Protein AF-A0A7S0Z577-F1 (afdb_monomer_lite)

Structure (mmCIF, N/CA/C/O backbone):
data_AF-A0A7S0Z577-F1
#
_entry.id   AF-A0A7S0Z577-F1
#
loop_
_atom_site.group_PDB
_atom_site.id
_atom_site.type_symbol
_atom_site.label_atom_id
_atom_site.label_alt_id
_atom_site.label_comp_id
_atom_site.label_asym_id
_atom_site.label_entity_id
_atom_site.label_seq_id
_atom_site.pdbx_PDB_ins_code
_atom_site.C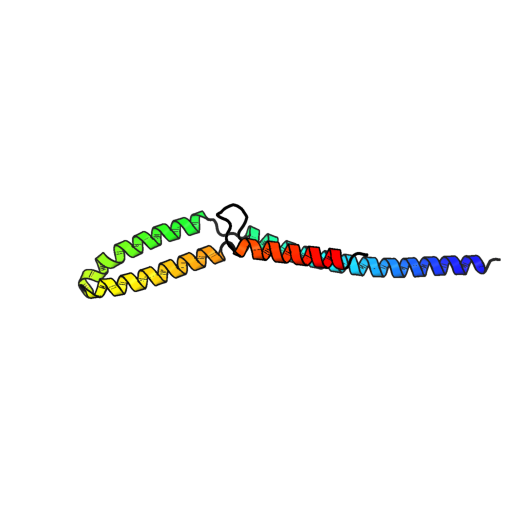artn_x
_atom_site.Cartn_y
_atom_site.Cartn_z
_atom_site.occupancy
_atom_site.B_iso_or_equiv
_atom_site.auth_seq_id
_atom_site.auth_comp_id
_atom_site.auth_asym_id
_atom_site.auth_atom_id
_atom_site.pdbx_PDB_model_num
ATOM 1 N N . ARG A 1 1 ? 35.568 6.066 -63.719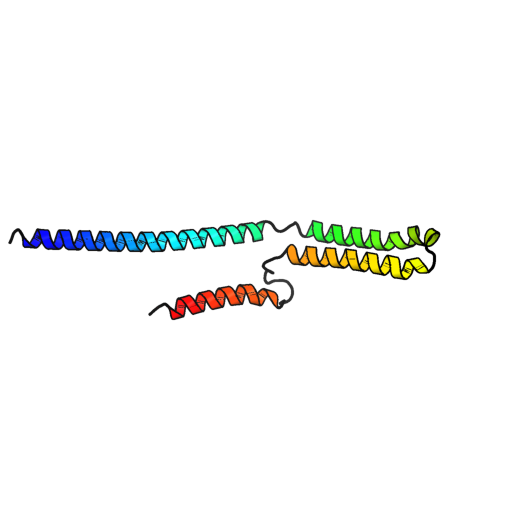 1.00 51.84 1 ARG A N 1
ATOM 2 C CA . ARG A 1 1 ? 36.266 5.292 -62.658 1.00 51.84 1 ARG A CA 1
ATOM 3 C C . ARG A 1 1 ? 36.446 6.067 -61.345 1.00 51.84 1 ARG A C 1
ATOM 5 O O . ARG A 1 1 ? 36.504 5.420 -60.316 1.00 51.84 1 ARG A O 1
ATOM 12 N N . ALA A 1 2 ? 36.509 7.409 -61.342 1.00 53.72 2 ALA A N 1
ATOM 13 C CA . ALA A 1 2 ? 36.483 8.206 -60.102 1.00 53.72 2 ALA A CA 1
ATOM 14 C C . ALA A 1 2 ? 35.057 8.499 -59.577 1.00 53.72 2 ALA A C 1
ATOM 16 O O . ALA A 1 2 ? 34.898 8.782 -58.398 1.00 53.72 2 ALA A O 1
ATOM 17 N N . GLU A 1 3 ? 34.022 8.385 -60.422 1.00 54.31 3 GLU A N 1
ATOM 18 C CA . GLU A 1 3 ? 32.621 8.610 -60.017 1.00 54.31 3 GLU A CA 1
ATOM 19 C C . GLU A 1 3 ? 31.970 7.410 -59.296 1.00 54.31 3 GLU A C 1
ATOM 21 O O . GLU A 1 3 ? 31.084 7.615 -58.476 1.00 54.31 3 GLU A O 1
ATOM 26 N N . GLU A 1 4 ? 32.443 6.171 -59.505 1.00 56.28 4 GLU A N 1
ATOM 27 C CA . GLU A 1 4 ? 31.908 4.977 -58.811 1.00 56.28 4 GLU A CA 1
ATOM 28 C C . GLU A 1 4 ? 32.257 4.953 -57.311 1.00 56.28 4 GLU A C 1
ATOM 30 O O . GLU A 1 4 ? 31.430 4.568 -56.493 1.00 56.28 4 GLU A O 1
ATOM 35 N N . GLY A 1 5 ? 33.443 5.439 -56.920 1.00 57.81 5 GLY A N 1
ATOM 36 C CA . GLY A 1 5 ? 33.863 5.464 -55.509 1.00 57.81 5 GLY A CA 1
ATOM 37 C C . GLY A 1 5 ? 33.126 6.497 -54.646 1.00 57.81 5 GLY A C 1
ATOM 38 O O . GLY A 1 5 ? 33.078 6.357 -53.426 1.00 57.81 5 GLY A O 1
ATOM 39 N N . GLY A 1 6 ? 32.532 7.524 -55.264 1.00 62.56 6 GLY A N 1
ATOM 40 C CA . GLY A 1 6 ? 31.691 8.502 -54.568 1.00 62.56 6 GLY A CA 1
ATOM 41 C C . GLY A 1 6 ? 30.305 7.950 -54.225 1.00 62.56 6 GLY A C 1
ATOM 42 O O . GLY A 1 6 ? 29.780 8.245 -53.155 1.00 62.56 6 GLY A O 1
ATOM 43 N N . GLY A 1 7 ? 29.740 7.109 -55.099 1.00 72.50 7 GLY A N 1
ATOM 44 C CA . GLY A 1 7 ? 28.432 6.477 -54.897 1.00 72.50 7 GLY A CA 1
ATOM 45 C C . GLY A 1 7 ? 28.414 5.507 -53.715 1.00 72.50 7 GLY A C 1
ATOM 46 O O . GLY A 1 7 ? 27.518 5.586 -52.876 1.00 72.50 7 GLY A O 1
ATOM 47 N N . ASP A 1 8 ? 29.445 4.668 -53.590 1.00 79.19 8 ASP A N 1
ATOM 48 C CA . ASP A 1 8 ? 29.570 3.720 -52.475 1.00 79.19 8 ASP A CA 1
ATOM 49 C C . ASP A 1 8 ? 29.773 4.429 -51.129 1.00 79.19 8 ASP A C 1
ATOM 51 O O . ASP A 1 8 ? 29.180 4.038 -50.124 1.00 79.19 8 ASP A O 1
ATOM 55 N N . ALA A 1 9 ? 30.549 5.518 -51.093 1.00 82.44 9 ALA A N 1
ATOM 56 C CA . ALA A 1 9 ? 30.742 6.304 -49.874 1.00 82.44 9 ALA A CA 1
ATOM 57 C C . ALA A 1 9 ? 29.440 6.982 -49.406 1.00 82.44 9 ALA A C 1
ATOM 59 O O . ALA A 1 9 ? 29.148 7.008 -48.209 1.00 82.44 9 ALA A O 1
ATOM 60 N N . VAL A 1 10 ? 28.632 7.486 -50.345 1.00 84.81 10 VAL A N 1
ATOM 61 C CA . VAL A 1 10 ? 27.309 8.057 -50.048 1.00 84.81 10 VAL A CA 1
ATOM 62 C C . VAL A 1 10 ? 26.338 6.968 -49.586 1.00 84.81 10 VAL A C 1
ATOM 64 O O . VAL A 1 10 ? 25.631 7.173 -48.602 1.00 84.81 10 VAL A O 1
ATOM 67 N N . ALA A 1 11 ? 26.338 5.792 -50.219 1.00 86.62 11 ALA A N 1
ATOM 68 C CA . ALA A 1 11 ? 25.505 4.665 -49.801 1.00 86.62 11 ALA A CA 1
ATOM 69 C C . ALA A 1 11 ? 25.848 4.193 -48.378 1.00 86.62 11 ALA A C 1
ATOM 71 O O . ALA A 1 11 ? 24.952 3.995 -47.558 1.00 86.62 11 ALA A O 1
ATOM 72 N N . VAL A 1 12 ? 27.138 4.089 -48.045 1.00 88.81 12 VAL A N 1
ATOM 73 C CA . VAL A 1 12 ? 27.592 3.742 -46.690 1.00 88.81 12 VAL A CA 1
ATOM 74 C C . VAL A 1 12 ? 27.172 4.806 -45.674 1.00 88.81 12 VAL A C 1
ATOM 76 O O . VAL A 1 12 ? 26.685 4.452 -44.602 1.00 88.81 12 VAL A O 1
ATOM 79 N N . ALA A 1 13 ? 27.298 6.094 -46.001 1.00 87.00 13 ALA A N 1
ATOM 80 C CA . ALA A 1 13 ? 26.876 7.178 -45.112 1.00 87.00 13 ALA A CA 1
ATOM 81 C C . ALA A 1 13 ? 25.357 7.173 -44.857 1.00 87.00 13 ALA A C 1
ATOM 83 O O . ALA A 1 13 ? 24.923 7.360 -43.721 1.00 87.00 13 ALA A O 1
ATOM 84 N N . VAL A 1 14 ? 24.545 6.901 -45.886 1.00 88.81 14 VAL A N 1
ATOM 85 C CA . VAL A 1 14 ? 23.082 6.775 -45.755 1.00 88.81 14 VAL A CA 1
ATOM 86 C C . VAL A 1 14 ? 22.711 5.568 -44.889 1.00 88.81 14 VAL A C 1
ATOM 88 O O . VAL A 1 14 ? 21.890 5.701 -43.984 1.00 88.81 14 VAL A O 1
ATOM 91 N N . LEU A 1 15 ? 23.361 4.416 -45.086 1.00 90.69 15 LEU A N 1
ATOM 92 C CA . LEU A 1 15 ? 23.144 3.230 -44.249 1.00 90.69 15 LEU A CA 1
ATOM 93 C C . LEU A 1 15 ? 23.568 3.458 -42.792 1.00 90.69 15 LEU A C 1
ATOM 95 O O . LEU A 1 15 ? 22.890 3.004 -41.872 1.00 90.69 15 LEU A O 1
ATOM 99 N N . GLN A 1 16 ? 24.665 4.184 -42.561 1.00 89.88 16 GLN A N 1
ATOM 100 C CA . GLN A 1 16 ? 25.091 4.566 -41.214 1.00 89.88 16 GLN A CA 1
ATOM 101 C C . GLN A 1 16 ? 24.110 5.534 -40.553 1.00 89.88 16 GLN A C 1
ATOM 103 O O . GLN A 1 16 ? 23.845 5.395 -39.358 1.00 89.88 16 GLN A O 1
ATOM 108 N N . SER A 1 17 ? 23.553 6.481 -41.311 1.00 86.69 17 SER A N 1
ATOM 109 C CA . SER A 1 17 ? 22.507 7.381 -40.823 1.00 86.69 17 SER A CA 1
ATOM 110 C C . SER A 1 17 ? 21.270 6.594 -40.393 1.00 86.69 17 SER A C 1
ATOM 112 O O . SER A 1 17 ? 20.825 6.747 -39.260 1.00 86.69 17 SER A O 1
ATOM 114 N N . GLU A 1 18 ? 20.771 5.696 -41.245 1.00 90.50 18 GLU A N 1
ATOM 115 C CA . GLU A 1 18 ? 19.591 4.874 -40.950 1.00 90.50 18 GLU A CA 1
ATOM 116 C C . GLU A 1 18 ? 19.816 3.974 -39.724 1.00 90.50 18 GLU A C 1
ATOM 118 O O . GLU A 1 18 ? 18.989 3.916 -38.814 1.00 90.50 18 GLU A O 1
ATOM 123 N N . LEU A 1 19 ? 20.989 3.335 -39.631 1.00 92.50 19 LEU A N 1
ATOM 124 C CA . LEU A 1 19 ? 21.361 2.534 -38.465 1.00 92.50 19 LEU A CA 1
ATOM 125 C C . LEU A 1 19 ? 21.434 3.382 -37.187 1.00 92.50 19 LEU A C 1
ATOM 127 O O . LEU A 1 19 ? 21.043 2.921 -36.115 1.00 92.50 19 LEU A O 1
ATOM 131 N N . THR A 1 20 ? 21.938 4.613 -37.283 1.00 90.56 20 THR A N 1
ATOM 132 C CA . THR A 1 20 ? 22.010 5.540 -36.146 1.00 90.56 20 THR A CA 1
ATOM 133 C C . THR A 1 20 ? 20.610 5.937 -35.686 1.00 90.56 20 THR A C 1
ATOM 135 O O . THR A 1 20 ? 20.344 5.920 -34.486 1.00 90.56 20 THR A O 1
ATOM 138 N N . SER A 1 21 ? 19.695 6.201 -36.622 1.00 89.94 21 SER A N 1
ATOM 139 C CA . SER A 1 21 ? 18.286 6.464 -36.326 1.00 89.94 21 SER A CA 1
ATOM 140 C C . SER A 1 21 ? 17.621 5.279 -35.622 1.00 89.94 21 SER A C 1
ATOM 142 O O . SER A 1 21 ? 16.983 5.471 -34.589 1.00 89.94 21 SER A O 1
ATOM 144 N N . GLN A 1 22 ? 17.830 4.045 -36.095 1.00 91.31 22 GLN A N 1
ATOM 145 C CA . GLN A 1 22 ? 17.289 2.856 -35.425 1.00 91.31 22 GLN A CA 1
ATOM 146 C C . GLN A 1 22 ? 17.878 2.642 -34.027 1.00 91.31 22 GLN A C 1
ATOM 148 O O . GLN A 1 22 ? 17.146 2.320 -33.092 1.00 91.31 22 GLN A O 1
ATOM 153 N N . ARG A 1 23 ? 19.186 2.870 -33.853 1.00 91.50 23 ARG A N 1
ATOM 154 C CA . ARG A 1 23 ? 19.832 2.798 -32.535 1.00 91.50 23 ARG A CA 1
ATOM 155 C C . ARG A 1 23 ? 19.248 3.813 -31.559 1.00 91.50 23 ARG A C 1
ATOM 157 O O . ARG A 1 23 ? 18.977 3.442 -30.426 1.00 91.50 23 ARG A O 1
ATOM 164 N N . MET A 1 24 ? 19.014 5.050 -31.997 1.00 92.81 24 MET A N 1
ATOM 165 C CA . MET A 1 24 ? 18.396 6.082 -31.156 1.00 92.81 24 MET A CA 1
ATOM 166 C C . MET A 1 24 ? 16.973 5.709 -30.727 1.00 92.81 24 MET A C 1
ATOM 168 O O . MET A 1 24 ? 16.600 5.963 -29.585 1.00 92.81 24 MET A O 1
ATOM 172 N N . LEU A 1 25 ? 16.188 5.080 -31.609 1.00 92.12 25 LEU A N 1
ATOM 173 C CA . LEU A 1 25 ? 14.840 4.614 -31.267 1.00 92.12 25 LEU A CA 1
ATOM 174 C C . LEU A 1 25 ? 14.867 3.524 -30.187 1.00 92.12 25 LEU A C 1
ATOM 176 O O . LEU A 1 25 ? 14.125 3.615 -29.211 1.00 92.12 25 LEU A O 1
ATOM 180 N N . VAL A 1 26 ? 15.744 2.527 -30.335 1.00 91.56 26 VAL A N 1
ATOM 181 C CA . VAL A 1 26 ? 15.896 1.449 -29.343 1.00 91.56 26 VAL A CA 1
ATOM 182 C C . VAL A 1 26 ? 16.406 1.999 -28.011 1.00 91.56 26 VAL A C 1
ATOM 184 O O . VAL A 1 26 ? 15.864 1.658 -26.964 1.00 91.56 26 VAL A O 1
ATOM 187 N N . ASP A 1 27 ? 17.407 2.880 -28.036 1.00 94.81 27 ASP A N 1
ATOM 188 C CA . ASP A 1 27 ? 17.976 3.487 -26.826 1.00 94.81 27 ASP A CA 1
ATOM 189 C C . ASP A 1 27 ? 16.931 4.317 -26.056 1.00 94.81 27 ASP A C 1
ATOM 191 O O . ASP A 1 27 ? 16.857 4.264 -24.825 1.00 94.81 27 ASP A O 1
ATOM 195 N N . GLY A 1 28 ? 16.038 5.003 -26.781 1.00 93.50 28 GLY A N 1
ATOM 196 C CA . GLY A 1 28 ? 14.883 5.690 -26.203 1.00 93.50 28 GLY A CA 1
ATOM 197 C C . GLY A 1 28 ? 13.924 4.740 -25.476 1.00 93.50 28 GLY A C 1
ATOM 198 O O . GLY A 1 28 ? 13.570 4.992 -24.324 1.00 93.50 28 GLY A O 1
ATOM 199 N N . GLN A 1 29 ? 13.556 3.619 -26.104 1.00 91.81 29 GLN A N 1
ATOM 200 C CA . GLN A 1 29 ? 12.675 2.608 -25.498 1.00 91.81 29 GLN A CA 1
ATOM 201 C C . GLN A 1 29 ? 13.315 1.927 -24.278 1.00 91.81 29 GLN A C 1
ATOM 203 O O . GLN A 1 29 ? 12.651 1.699 -23.267 1.00 91.81 29 GLN A O 1
ATOM 208 N N . VAL A 1 30 ? 14.618 1.633 -24.341 1.00 92.94 30 VAL A N 1
ATOM 209 C CA . VAL A 1 30 ? 15.366 1.066 -23.208 1.00 92.94 30 VAL A CA 1
ATOM 210 C C . VAL A 1 30 ? 15.409 2.056 -22.044 1.00 92.94 30 VAL A C 1
ATOM 212 O O . VAL A 1 30 ? 15.205 1.664 -20.896 1.00 92.94 30 VAL A O 1
ATOM 215 N N . THR A 1 31 ? 15.619 3.342 -22.322 1.00 95.31 31 THR A N 1
ATOM 216 C CA . THR A 1 31 ? 15.615 4.392 -21.293 1.00 95.31 31 THR A CA 1
ATOM 217 C C . THR A 1 31 ? 14.250 4.517 -20.612 1.00 95.31 31 THR A C 1
ATOM 219 O O . THR A 1 31 ? 14.176 4.665 -19.388 1.00 95.31 31 THR A O 1
ATOM 222 N N . GLU A 1 32 ? 13.159 4.414 -21.372 1.00 94.19 32 GLU A N 1
ATOM 223 C CA . GLU A 1 32 ? 11.800 4.408 -20.824 1.00 94.19 32 GLU A CA 1
ATOM 224 C C . GLU A 1 32 ? 11.568 3.199 -19.905 1.00 94.19 32 GLU A C 1
ATOM 226 O O . GLU A 1 32 ? 11.105 3.358 -18.771 1.00 94.19 32 GLU A O 1
ATOM 231 N N . LEU A 1 33 ? 11.991 2.005 -20.335 1.00 90.50 33 LEU A N 1
ATOM 232 C CA . LEU A 1 33 ? 11.918 0.791 -19.521 1.00 90.50 33 LEU A CA 1
ATOM 233 C C . LEU A 1 33 ? 12.718 0.929 -18.216 1.00 90.50 33 LEU A C 1
ATOM 235 O O . LEU A 1 33 ? 12.207 0.613 -17.141 1.00 90.50 33 LEU A O 1
ATOM 239 N N . LEU A 1 34 ? 13.950 1.439 -18.286 1.00 93.62 34 LEU A N 1
ATOM 240 C CA . LEU A 1 34 ? 14.788 1.684 -17.108 1.00 93.62 34 LEU A CA 1
ATOM 241 C C . LEU A 1 34 ? 14.143 2.684 -16.145 1.00 93.62 34 LEU A C 1
ATOM 243 O O . LEU A 1 34 ? 14.230 2.516 -14.929 1.00 93.62 34 LEU A O 1
ATOM 247 N N . THR A 1 35 ? 13.460 3.698 -16.674 1.00 95.19 35 THR A N 1
ATOM 248 C CA . THR A 1 35 ? 12.738 4.683 -15.862 1.00 95.19 35 THR A CA 1
ATOM 249 C C . THR A 1 35 ? 11.568 4.033 -15.118 1.00 95.19 35 THR A C 1
ATOM 251 O O . THR A 1 35 ? 11.398 4.269 -13.919 1.00 95.19 35 THR A O 1
ATOM 254 N N . ALA A 1 36 ? 10.796 3.172 -15.788 1.00 89.94 36 ALA A N 1
ATOM 255 C CA . ALA A 1 36 ? 9.699 2.429 -15.168 1.00 89.94 36 ALA A CA 1
ATOM 256 C C . ALA A 1 36 ? 10.194 1.440 -14.096 1.00 89.94 36 ALA A C 1
ATOM 258 O O . ALA A 1 36 ? 9.641 1.397 -12.995 1.00 89.94 36 ALA A O 1
ATOM 259 N N . ILE A 1 37 ? 11.275 0.700 -14.374 1.00 89.81 37 ILE A N 1
ATOM 260 C CA . ILE A 1 37 ? 11.900 -0.215 -13.404 1.00 89.81 37 ILE A CA 1
ATOM 261 C C . ILE A 1 37 ? 12.431 0.563 -12.195 1.00 89.81 37 ILE A C 1
ATOM 263 O O . ILE A 1 37 ? 12.168 0.182 -11.057 1.00 89.81 37 ILE A O 1
ATOM 267 N N . GLY A 1 38 ? 13.116 1.689 -12.413 1.00 91.12 38 GLY A N 1
ATOM 268 C CA . GLY A 1 38 ? 13.618 2.535 -11.328 1.00 91.12 38 GLY A CA 1
ATOM 269 C C . GLY A 1 38 ? 12.500 3.104 -10.447 1.00 91.12 38 GLY A C 1
ATOM 270 O O . GLY A 1 38 ? 12.654 3.199 -9.227 1.00 91.12 38 GLY A O 1
ATOM 271 N N . ALA A 1 39 ? 11.347 3.437 -11.037 1.00 89.69 39 ALA A N 1
ATOM 272 C CA . ALA A 1 39 ? 10.161 3.831 -10.281 1.00 89.69 39 ALA A CA 1
ATOM 273 C C . ALA A 1 39 ? 9.622 2.673 -9.421 1.00 89.69 39 ALA A C 1
ATOM 275 O O . ALA A 1 39 ? 9.339 2.878 -8.239 1.00 89.69 39 ALA A O 1
ATOM 276 N N . ALA A 1 40 ? 9.548 1.457 -9.973 1.00 85.62 40 ALA A N 1
ATOM 277 C CA . ALA A 1 40 ? 9.121 0.264 -9.241 1.00 85.62 40 ALA A CA 1
ATOM 278 C C . ALA A 1 40 ? 10.086 -0.101 -8.096 1.00 85.62 40 ALA A C 1
ATOM 280 O O . ALA A 1 40 ? 9.642 -0.330 -6.971 1.00 85.62 40 ALA A O 1
ATOM 281 N N . GLU A 1 41 ? 11.405 -0.062 -8.325 1.00 86.00 41 GLU A N 1
ATOM 282 C CA . GLU A 1 41 ? 12.412 -0.287 -7.277 1.00 86.00 41 GLU A CA 1
ATOM 283 C C . GLU A 1 41 ? 12.291 0.716 -6.127 1.00 86.00 41 GLU A C 1
ATOM 285 O O . GLU A 1 41 ? 12.496 0.360 -4.965 1.00 86.00 41 GLU A O 1
ATOM 290 N N . ARG A 1 42 ? 11.958 1.978 -6.425 1.00 87.56 42 ARG A N 1
ATOM 291 C CA . ARG A 1 42 ? 11.750 2.997 -5.392 1.00 87.56 42 ARG A CA 1
ATOM 292 C C . ARG A 1 42 ? 10.538 2.672 -4.525 1.00 87.56 42 ARG A C 1
ATOM 294 O O . ARG A 1 42 ? 10.655 2.792 -3.312 1.00 87.56 42 ARG A O 1
ATOM 301 N N . ILE A 1 43 ? 9.426 2.247 -5.129 1.00 84.69 43 ILE A N 1
ATOM 302 C CA . ILE A 1 43 ? 8.210 1.839 -4.404 1.00 84.69 43 ILE A CA 1
ATOM 303 C C . ILE A 1 43 ? 8.523 0.647 -3.491 1.00 84.69 43 ILE A C 1
ATOM 305 O O . ILE A 1 43 ? 8.200 0.679 -2.306 1.00 84.69 43 ILE A O 1
ATOM 309 N N . VAL A 1 44 ? 9.240 -0.349 -4.017 1.00 79.25 44 VAL A N 1
ATOM 310 C CA . VAL A 1 44 ? 9.692 -1.528 -3.262 1.00 79.25 44 VAL A CA 1
ATOM 311 C C . VAL A 1 44 ? 10.634 -1.158 -2.114 1.00 79.25 44 VAL A C 1
ATOM 313 O O . VAL A 1 44 ? 10.561 -1.733 -1.036 1.00 79.25 44 VAL A O 1
ATOM 316 N N . ARG A 1 45 ? 11.549 -0.204 -2.311 1.00 77.06 45 ARG A N 1
ATOM 317 C CA . ARG A 1 45 ? 12.500 0.201 -1.262 1.00 77.06 45 ARG A CA 1
ATOM 318 C C . ARG A 1 45 ? 11.873 1.068 -0.174 1.00 77.06 45 ARG A C 1
ATOM 320 O O . ARG A 1 45 ? 12.445 1.166 0.908 1.00 77.06 45 ARG A O 1
ATOM 327 N N . THR A 1 46 ? 10.728 1.695 -0.437 1.00 78.38 46 THR A N 1
ATOM 328 C CA . THR A 1 46 ? 9.980 2.494 0.546 1.00 78.38 46 THR A CA 1
ATOM 329 C C . THR A 1 46 ? 8.983 1.666 1.356 1.00 78.38 46 THR A C 1
ATOM 331 O O . THR A 1 46 ? 7.928 2.172 1.726 1.00 78.38 46 THR A O 1
ATOM 334 N N . THR A 1 47 ? 9.290 0.404 1.659 1.00 68.25 47 THR A N 1
ATOM 335 C CA . THR A 1 47 ? 8.492 -0.372 2.615 1.00 68.25 47 THR A CA 1
ATOM 336 C C . THR A 1 47 ? 8.555 0.288 3.987 1.00 68.25 47 THR A C 1
ATOM 338 O O . THR A 1 47 ? 9.645 0.588 4.493 1.00 68.25 47 THR A O 1
ATOM 341 N N . VAL A 1 48 ? 7.394 0.503 4.602 1.00 76.31 48 VAL A N 1
ATOM 342 C CA . VAL A 1 48 ? 7.320 0.937 5.997 1.00 76.31 48 VAL A CA 1
ATOM 343 C C . VAL A 1 48 ? 8.039 -0.114 6.860 1.00 76.31 48 VAL A C 1
ATOM 345 O O . VAL A 1 48 ? 8.039 -1.306 6.545 1.00 76.31 48 VAL A O 1
ATOM 348 N N . PRO A 1 49 ? 8.758 0.284 7.923 1.00 79.25 49 PRO A N 1
ATOM 349 C CA . PRO A 1 49 ? 9.400 -0.693 8.781 1.00 79.25 49 PRO A CA 1
ATOM 350 C C . PRO A 1 49 ? 8.345 -1.619 9.391 1.00 79.25 49 PRO A C 1
ATOM 352 O O . PRO A 1 49 ? 7.525 -1.177 10.189 1.00 79.25 49 PRO A O 1
ATOM 355 N N . SER A 1 50 ? 8.438 -2.918 9.115 1.00 70.81 50 SER A N 1
ATOM 356 C CA . SER A 1 50 ? 7.502 -3.941 9.614 1.00 70.81 50 SER A CA 1
ATOM 357 C C . SER A 1 50 ? 7.315 -3.930 11.148 1.00 70.81 50 SER A C 1
ATOM 359 O O . SER A 1 50 ? 6.299 -4.369 11.689 1.00 70.81 50 SER A O 1
ATOM 361 N N . SER A 1 51 ? 8.282 -3.390 11.897 1.00 82.38 51 SER A N 1
ATOM 362 C CA . SER A 1 51 ? 8.134 -3.165 13.339 1.00 82.38 51 SER A CA 1
ATOM 363 C C . SER A 1 51 ? 7.033 -2.154 13.671 1.00 82.38 51 SER A C 1
ATOM 365 O O . SER A 1 51 ? 6.310 -2.375 14.636 1.00 82.38 51 SER A O 1
ATOM 367 N N . TYR A 1 52 ? 6.863 -1.097 12.875 1.00 85.88 52 TYR A N 1
ATOM 368 C CA . TYR A 1 52 ? 5.808 -0.100 13.059 1.00 85.88 52 TYR A CA 1
ATOM 369 C C . TYR A 1 52 ? 4.419 -0.738 12.970 1.00 85.88 52 TYR A C 1
ATOM 371 O O . TYR A 1 52 ? 3.645 -0.635 13.919 1.00 85.88 52 TYR A O 1
ATOM 379 N N . SER A 1 53 ? 4.155 -1.489 11.899 1.00 83.81 53 SER A N 1
ATOM 380 C CA . SER A 1 53 ? 2.896 -2.218 11.688 1.00 83.81 53 SER A CA 1
ATOM 381 C C . SER A 1 53 ? 2.576 -3.161 12.864 1.00 83.81 53 SER A C 1
ATOM 383 O O . SER A 1 53 ? 1.514 -3.075 13.486 1.00 83.81 53 SER A O 1
ATOM 385 N N . ARG A 1 54 ? 3.564 -3.949 13.320 1.00 85.88 54 ARG A N 1
ATOM 386 C CA . ARG A 1 54 ? 3.416 -4.825 14.501 1.00 85.88 54 ARG A CA 1
ATOM 387 C C . ARG A 1 54 ? 3.145 -4.078 15.810 1.00 85.88 54 ARG A C 1
ATOM 389 O O . ARG A 1 54 ? 2.430 -4.595 16.670 1.00 85.88 54 ARG A O 1
ATOM 396 N N . HIS A 1 55 ? 3.759 -2.914 16.021 1.00 91.06 55 HIS A N 1
ATOM 397 C CA . HIS A 1 55 ? 3.531 -2.114 17.227 1.00 91.06 55 HIS A CA 1
ATOM 398 C C . HIS A 1 55 ? 2.127 -1.508 17.237 1.00 91.06 55 HIS A C 1
ATOM 400 O O . HIS A 1 55 ? 1.456 -1.576 18.268 1.00 91.06 55 HIS A O 1
ATOM 406 N N . THR A 1 56 ? 1.672 -0.993 16.095 1.00 90.31 56 THR A N 1
ATOM 407 C CA . THR A 1 56 ? 0.320 -0.453 15.920 1.00 90.31 56 THR A CA 1
ATOM 408 C C . THR A 1 56 ? -0.735 -1.515 16.218 1.00 90.31 56 THR A C 1
ATOM 410 O O . THR A 1 56 ? -1.605 -1.266 17.046 1.00 90.31 56 THR A O 1
ATOM 413 N N . SER A 1 57 ? -0.581 -2.729 15.682 1.00 90.75 57 SER A N 1
ATOM 414 C CA . SER A 1 57 ? -1.483 -3.863 15.938 1.00 90.75 57 SER A CA 1
ATOM 415 C C . SER A 1 57 ? -1.660 -4.193 17.423 1.00 90.75 57 SER A C 1
ATOM 417 O O . SER A 1 57 ? -2.769 -4.320 17.954 1.00 90.75 57 SER A O 1
ATOM 419 N N . ARG A 1 58 ? -0.537 -4.278 18.148 1.00 93.56 58 ARG A N 1
ATOM 420 C CA . ARG A 1 58 ? -0.532 -4.572 19.589 1.00 93.56 58 ARG A CA 1
ATOM 421 C C . ARG A 1 58 ? -1.180 -3.452 20.393 1.00 93.56 58 ARG A C 1
ATOM 423 O O . ARG A 1 58 ? -1.937 -3.728 21.321 1.00 93.56 58 ARG A O 1
ATOM 430 N N . PHE A 1 59 ? -0.885 -2.201 20.046 1.00 93.81 59 PHE A N 1
ATOM 431 C CA . PHE A 1 59 ? -1.481 -1.038 20.694 1.00 93.81 59 PHE A CA 1
ATOM 432 C C . PHE A 1 59 ? -2.997 -0.984 20.467 1.00 93.81 59 PHE A C 1
ATOM 434 O O . PHE A 1 59 ? -3.754 -0.804 21.419 1.00 93.81 59 PHE A O 1
ATOM 441 N N . LEU A 1 60 ? -3.438 -1.209 19.228 1.00 93.38 60 LEU A N 1
ATOM 442 C CA . LEU A 1 60 ? -4.842 -1.187 18.833 1.00 93.38 60 LEU A CA 1
ATOM 443 C C . LEU A 1 60 ? -5.627 -2.313 19.518 1.00 93.38 60 LEU A C 1
ATOM 445 O O . LEU A 1 60 ? -6.707 -2.077 20.052 1.00 93.38 60 LEU A O 1
ATOM 449 N N . SER A 1 61 ? -5.024 -3.498 19.637 1.00 92.88 61 SER A N 1
ATOM 450 C CA . SER A 1 61 ? -5.584 -4.611 20.410 1.00 92.88 61 SER A CA 1
ATOM 451 C C . SER A 1 61 ? -5.803 -4.240 21.880 1.00 92.88 61 SER A C 1
ATOM 453 O O . SER A 1 61 ? -6.896 -4.435 22.408 1.00 92.88 61 SER A O 1
ATOM 455 N N . ILE A 1 62 ? -4.795 -3.659 22.546 1.00 94.88 62 ILE A N 1
ATOM 456 C CA . ILE A 1 62 ? -4.912 -3.212 23.946 1.00 94.88 62 ILE A CA 1
ATOM 457 C C . ILE A 1 62 ? -6.010 -2.152 24.091 1.00 94.88 62 ILE A C 1
ATOM 459 O O . ILE A 1 62 ? -6.798 -2.211 25.034 1.00 94.88 62 ILE A O 1
ATOM 463 N N . TRP A 1 63 ? -6.088 -1.211 23.150 1.00 93.81 63 TRP A N 1
ATOM 464 C CA . TRP A 1 63 ? -7.109 -0.167 23.141 1.00 93.81 63 TRP A CA 1
ATOM 465 C C . TRP A 1 63 ? -8.526 -0.738 22.975 1.00 93.81 63 TRP A C 1
ATOM 467 O O . TRP A 1 63 ? -9.433 -0.372 23.719 1.00 93.81 63 TRP A O 1
ATOM 477 N N . CYS A 1 64 ? -8.714 -1.712 22.083 1.00 92.94 64 CYS A N 1
ATOM 478 C CA . CYS A 1 64 ? -9.983 -2.423 21.919 1.00 92.94 64 CYS A CA 1
ATOM 479 C C . CYS A 1 64 ? -10.390 -3.204 23.182 1.00 92.94 64 CYS A C 1
ATOM 481 O O . CYS A 1 64 ? -11.578 -3.284 23.489 1.00 92.94 64 CYS A O 1
ATOM 483 N N . PHE A 1 65 ? -9.431 -3.746 23.944 1.00 91.06 65 PHE A N 1
ATOM 484 C CA . PHE A 1 65 ? -9.706 -4.421 25.220 1.00 91.06 65 PHE A CA 1
ATOM 485 C C . PHE A 1 65 ? -10.039 -3.461 26.367 1.00 91.06 65 PHE A C 1
ATOM 487 O O . PHE A 1 65 ? -10.812 -3.823 27.254 1.00 91.06 65 PHE A O 1
ATOM 494 N N . THR A 1 66 ? -9.486 -2.246 26.378 1.00 93.31 66 THR A N 1
ATOM 495 C CA . THR A 1 66 ? -9.774 -1.254 27.429 1.00 93.31 66 THR A CA 1
ATOM 496 C C . THR A 1 66 ? -11.085 -0.507 27.182 1.00 93.31 66 THR A C 1
ATOM 498 O O . THR A 1 66 ? -11.757 -0.115 28.134 1.00 93.31 66 THR A O 1
ATOM 501 N N . LEU A 1 67 ? -11.505 -0.374 25.923 1.00 92.19 67 LEU A N 1
ATOM 502 C CA . LEU A 1 67 ? -12.751 0.277 25.517 1.00 92.19 67 LEU A CA 1
ATOM 503 C C . LEU A 1 67 ? -14.023 -0.245 26.220 1.00 92.19 67 LEU A C 1
ATOM 505 O O . LEU A 1 67 ? -14.787 0.581 26.726 1.00 92.19 67 LEU A O 1
ATOM 509 N N . PRO A 1 68 ? -14.282 -1.566 26.329 1.00 88.56 68 PRO A N 1
ATOM 510 C CA . PRO A 1 68 ? -15.458 -2.071 27.032 1.00 88.56 68 PRO A CA 1
ATOM 511 C C . PRO A 1 68 ? -15.480 -1.700 28.521 1.00 88.56 68 PRO A C 1
ATOM 513 O O . PRO A 1 68 ? -16.555 -1.442 29.055 1.00 88.56 68 PRO A O 1
ATOM 516 N N . LEU A 1 69 ? -14.321 -1.616 29.184 1.00 90.56 69 LEU A N 1
ATOM 517 C CA . LEU A 1 69 ? -14.242 -1.228 30.598 1.00 90.56 69 LEU A CA 1
ATOM 518 C C . LEU A 1 69 ? -14.684 0.221 30.822 1.00 90.56 69 LEU A C 1
ATOM 520 O O . LEU A 1 69 ? -15.274 0.527 31.850 1.00 90.56 69 LEU A O 1
ATOM 524 N N . VAL A 1 70 ? -14.432 1.100 29.851 1.00 90.56 70 VAL A N 1
ATOM 525 C CA . VAL A 1 70 ? -14.846 2.509 29.909 1.00 90.56 70 VAL A CA 1
ATOM 526 C C . VAL A 1 70 ? -16.322 2.670 29.535 1.00 90.56 70 VAL A C 1
ATOM 528 O O . VAL A 1 70 ? -17.031 3.500 30.098 1.00 90.56 70 VAL A O 1
ATOM 531 N N . LEU A 1 71 ? -16.807 1.878 28.576 1.00 89.69 71 LEU A N 1
ATOM 532 C CA . LEU A 1 71 ? -18.143 2.051 28.004 1.00 89.69 71 LEU A CA 1
ATOM 533 C C . LEU A 1 71 ? -19.257 1.325 28.778 1.00 89.69 71 LEU A C 1
ATOM 535 O O . LEU A 1 71 ? -20.436 1.623 28.574 1.00 89.69 71 LEU A O 1
ATOM 539 N N . VAL A 1 72 ? -18.907 0.396 29.673 1.00 90.31 72 VAL A N 1
ATOM 540 C CA . VAL A 1 72 ? -19.886 -0.377 30.456 1.00 90.31 72 VAL A CA 1
ATOM 541 C C . VAL A 1 72 ? -20.772 0.513 31.332 1.00 90.31 72 VAL A C 1
ATOM 543 O O . VAL A 1 72 ? -21.973 0.264 31.423 1.00 90.31 72 VAL A O 1
ATOM 546 N N . GLU A 1 73 ? -20.218 1.586 31.905 1.00 87.69 73 GLU A N 1
ATOM 547 C CA . GLU A 1 73 ? -20.957 2.501 32.787 1.00 87.69 73 GLU A CA 1
ATOM 548 C C . GLU A 1 73 ? -21.987 3.355 32.033 1.00 87.69 73 GLU A C 1
ATOM 550 O O . GLU A 1 73 ? -22.992 3.767 32.607 1.00 87.69 73 GLU A O 1
ATOM 555 N N . THR A 1 74 ? -21.770 3.603 30.737 1.00 87.56 74 THR A N 1
ATOM 556 C CA . THR A 1 74 ? -22.625 4.490 29.931 1.00 87.56 74 THR A CA 1
ATOM 557 C C . THR A 1 74 ? -23.680 3.733 29.128 1.00 87.56 74 THR A C 1
ATOM 559 O O . THR A 1 74 ? -24.823 4.183 29.039 1.00 87.56 74 THR A O 1
ATOM 562 N N . LEU A 1 75 ? -23.323 2.590 28.531 1.00 83.56 75 LEU A N 1
ATOM 563 C CA . LEU A 1 75 ? -24.187 1.858 27.595 1.00 83.56 75 LEU A CA 1
ATOM 564 C C . LEU A 1 75 ? -24.757 0.542 28.152 1.00 83.56 75 LEU A C 1
ATOM 566 O O . LEU A 1 75 ? -25.677 -0.021 27.543 1.00 83.56 75 LEU A O 1
ATOM 570 N N . GLY A 1 76 ? -24.241 0.029 29.275 1.00 87.06 76 GLY A N 1
ATOM 571 C CA . GLY A 1 76 ? -24.636 -1.275 29.820 1.00 87.06 76 GLY A CA 1
ATOM 572 C C . GLY A 1 76 ? -24.576 -2.381 28.756 1.00 87.06 76 GLY A C 1
ATOM 573 O O . GLY A 1 76 ? -23.640 -2.445 27.966 1.00 87.06 76 GLY A O 1
ATOM 574 N N . TYR A 1 77 ? -25.613 -3.221 28.650 1.00 88.06 77 TYR A N 1
ATOM 575 C CA . TYR A 1 77 ? -25.662 -4.328 27.676 1.00 88.06 77 TYR A CA 1
ATOM 576 C C . TYR A 1 77 ? -25.571 -3.906 26.197 1.00 88.06 77 TYR A C 1
ATOM 578 O O . TYR A 1 77 ? -25.153 -4.706 25.360 1.00 88.06 77 TYR A O 1
ATOM 586 N N . ARG A 1 78 ? -25.913 -2.654 25.851 1.00 89.06 78 ARG A N 1
ATOM 587 C CA . ARG A 1 78 ? -25.789 -2.149 24.469 1.00 89.06 78 ARG A CA 1
ATOM 588 C C . ARG A 1 78 ? -24.334 -1.922 24.053 1.00 89.06 78 ARG A C 1
ATOM 590 O O . ARG A 1 78 ? -24.078 -1.736 22.866 1.00 89.06 78 ARG A O 1
ATOM 597 N N . MET A 1 79 ? -23.385 -1.976 24.992 1.00 92.25 79 MET A N 1
ATOM 598 C CA . MET A 1 79 ? -21.958 -1.876 24.687 1.00 92.25 79 MET A CA 1
ATOM 599 C C . MET A 1 79 ? -21.491 -3.015 23.774 1.00 92.25 79 MET A C 1
ATOM 601 O O . MET A 1 79 ? -20.640 -2.789 22.929 1.00 92.25 79 MET A O 1
ATOM 605 N N . ILE A 1 80 ? -22.051 -4.223 23.909 1.00 89.81 80 ILE A N 1
ATOM 606 C CA . ILE A 1 80 ? -21.561 -5.423 23.215 1.00 89.81 80 ILE A CA 1
ATOM 607 C C . ILE A 1 80 ? -21.582 -5.234 21.686 1.00 89.81 80 ILE A C 1
ATOM 609 O O . ILE A 1 80 ? -20.519 -5.339 21.074 1.00 89.81 80 ILE A O 1
ATOM 613 N N . PRO A 1 81 ? -22.723 -4.894 21.047 1.00 92.56 81 PRO A N 1
ATOM 614 C CA . PRO A 1 81 ? -22.743 -4.648 19.605 1.00 92.56 81 PRO A CA 1
ATOM 615 C C . PRO A 1 81 ? -21.973 -3.383 19.199 1.00 92.56 81 PRO A C 1
ATOM 617 O O . PRO A 1 81 ? -21.386 -3.357 18.122 1.00 92.56 81 PRO A O 1
ATOM 620 N N . ALA A 1 82 ? -21.940 -2.350 20.049 1.00 91.69 82 ALA A N 1
ATOM 621 C CA . ALA A 1 82 ? -21.230 -1.106 19.749 1.00 91.69 82 ALA A CA 1
ATOM 622 C C . ALA A 1 82 ? -19.706 -1.310 19.691 1.00 91.69 82 ALA A C 1
ATOM 624 O O . ALA A 1 82 ? -19.065 -0.919 18.719 1.00 91.69 82 ALA A O 1
ATOM 625 N N . VAL A 1 83 ? -19.136 -1.974 20.702 1.00 94.00 83 VAL A N 1
ATOM 626 C CA . VAL A 1 83 ? -17.709 -2.320 20.771 1.00 94.00 83 VAL A CA 1
ATOM 627 C C . VAL A 1 83 ? -17.351 -3.292 19.650 1.00 94.00 83 VAL A C 1
ATOM 629 O O . VAL A 1 83 ? -16.341 -3.094 18.986 1.00 94.00 83 VAL A O 1
ATOM 632 N N . ALA A 1 84 ? -18.194 -4.295 19.378 1.00 93.62 84 ALA A N 1
ATOM 633 C CA . ALA A 1 84 ? -17.964 -5.239 18.285 1.00 93.62 84 ALA A CA 1
ATOM 634 C C . ALA A 1 84 ? -17.880 -4.541 16.916 1.00 93.62 84 ALA A C 1
ATOM 636 O O . ALA A 1 84 ? -16.948 -4.806 16.159 1.00 93.62 84 ALA A O 1
ATOM 637 N N . ALA A 1 85 ? -18.801 -3.619 16.618 1.00 94.81 85 ALA A N 1
ATOM 638 C CA . ALA A 1 85 ? -18.778 -2.850 15.373 1.00 94.81 85 ALA A CA 1
ATOM 639 C C . ALA A 1 85 ? -17.524 -1.966 15.258 1.00 94.81 85 ALA A C 1
ATOM 641 O O . ALA A 1 85 ? -16.931 -1.866 14.184 1.00 94.81 85 ALA A O 1
ATOM 642 N N . LEU A 1 86 ? -17.097 -1.354 16.366 1.00 94.44 86 LEU A N 1
ATOM 643 C CA . LEU A 1 86 ? -15.929 -0.478 16.396 1.00 94.44 86 LEU A CA 1
ATOM 644 C C . LEU A 1 86 ? -14.616 -1.255 16.216 1.00 94.44 86 LEU A C 1
ATOM 646 O O . LEU A 1 86 ? -13.779 -0.867 15.403 1.00 94.44 86 LEU A O 1
ATOM 650 N N . CYS A 1 87 ? -14.463 -2.374 16.930 1.00 94.81 87 CYS A N 1
ATOM 651 C CA . CYS A 1 87 ? -13.332 -3.284 16.763 1.00 94.81 87 CYS A CA 1
ATOM 652 C C . CYS A 1 87 ? -13.267 -3.797 15.326 1.00 94.81 87 CYS A C 1
ATOM 654 O O . CYS A 1 87 ? -12.209 -3.741 14.711 1.00 94.81 87 CYS A O 1
ATOM 656 N N . TRP A 1 88 ? -14.399 -4.246 14.773 1.00 94.38 88 TRP A N 1
ATOM 657 C CA . TRP A 1 88 ? -14.462 -4.714 13.392 1.00 94.38 88 TRP A CA 1
ATOM 658 C C . TRP A 1 88 ? -13.988 -3.641 12.407 1.00 94.38 88 TRP A C 1
ATOM 660 O O . TRP A 1 88 ? -13.135 -3.923 11.570 1.00 94.38 88 TRP A O 1
ATOM 670 N N . ALA A 1 89 ? -14.459 -2.399 12.546 1.00 95.50 89 ALA A N 1
ATOM 671 C CA . ALA A 1 89 ? -14.036 -1.302 11.679 1.00 95.50 89 ALA A CA 1
ATOM 672 C C . ALA A 1 89 ? -12.527 -1.016 11.784 1.00 95.50 89 ALA A C 1
ATOM 674 O O . ALA A 1 89 ? -11.859 -0.868 10.763 1.00 95.50 89 ALA A O 1
ATOM 675 N N . LEU A 1 90 ? -11.974 -0.964 13.000 1.00 93.62 90 LEU A N 1
ATOM 676 C CA . LEU A 1 90 ? -10.559 -0.645 13.203 1.00 93.62 90 LEU A CA 1
ATOM 677 C C . LEU A 1 90 ? -9.625 -1.759 12.726 1.00 93.62 90 LEU A C 1
ATOM 679 O O . LEU A 1 90 ? -8.646 -1.464 12.046 1.00 93.62 90 LEU A O 1
ATOM 683 N N . PHE A 1 91 ? -9.947 -3.020 13.024 1.00 92.94 91 PHE A N 1
ATOM 684 C CA . PHE A 1 91 ? -9.164 -4.155 12.535 1.00 92.94 91 PHE A CA 1
ATOM 685 C C . PHE A 1 91 ? -9.246 -4.289 11.012 1.00 92.94 91 PHE A C 1
ATOM 687 O O . PHE A 1 91 ? -8.237 -4.582 10.381 1.00 92.94 91 PHE A O 1
ATOM 694 N N . THR A 1 92 ? -10.400 -3.988 10.405 1.00 93.69 92 THR A N 1
ATOM 695 C CA . THR A 1 92 ? -10.524 -3.955 8.936 1.00 93.69 92 THR A CA 1
ATOM 696 C C . THR A 1 92 ? -9.596 -2.899 8.328 1.00 93.69 92 THR A C 1
ATOM 698 O O . THR A 1 92 ? -8.933 -3.154 7.329 1.00 93.69 92 THR A O 1
ATOM 701 N N . ILE A 1 93 ? -9.515 -1.704 8.925 1.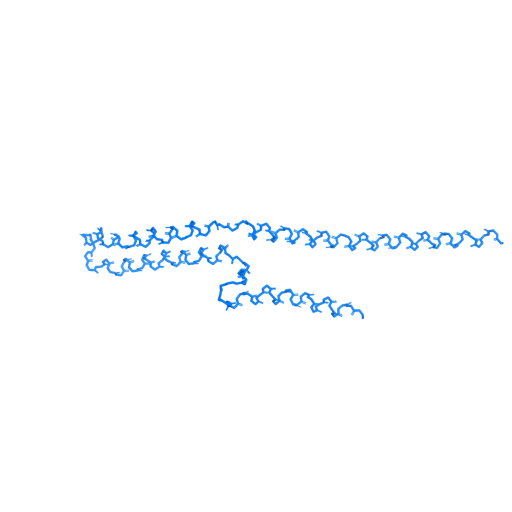00 93.19 93 ILE A N 1
ATOM 702 C CA . ILE A 1 93 ? -8.615 -0.643 8.442 1.00 93.19 93 ILE A CA 1
ATOM 703 C C . ILE A 1 93 ? -7.147 -1.053 8.601 1.00 93.19 93 ILE A C 1
ATOM 705 O O . ILE A 1 93 ? -6.342 -0.799 7.707 1.00 93.19 93 ILE A O 1
ATOM 709 N N . GLU A 1 94 ? -6.796 -1.686 9.721 1.00 91.81 94 GLU A N 1
ATOM 710 C CA . GLU A 1 94 ? -5.447 -2.198 9.966 1.00 91.81 94 GLU A CA 1
ATOM 711 C C . GLU A 1 94 ? -5.041 -3.254 8.927 1.00 91.81 94 GLU A C 1
ATOM 713 O O . GLU A 1 94 ? -3.954 -3.170 8.356 1.00 91.81 94 GLU A O 1
ATOM 718 N N . GLU A 1 95 ? -5.934 -4.198 8.626 1.00 89.12 95 GLU A N 1
ATOM 719 C CA . GLU A 1 95 ? -5.727 -5.234 7.612 1.00 89.12 95 GLU A CA 1
ATOM 720 C C . GLU A 1 95 ? -5.533 -4.631 6.215 1.00 89.12 95 GLU A C 1
ATOM 722 O O . GLU A 1 95 ? -4.578 -4.970 5.516 1.00 89.12 95 GLU A O 1
ATOM 727 N N . VAL A 1 96 ? -6.372 -3.663 5.832 1.00 89.12 96 VAL A N 1
ATOM 728 C CA . VAL A 1 96 ? -6.213 -2.927 4.567 1.00 89.12 96 VAL A CA 1
ATOM 729 C C . VAL A 1 96 ? -4.874 -2.186 4.522 1.00 89.12 96 VAL A C 1
ATOM 731 O O . VAL A 1 96 ? -4.208 -2.183 3.488 1.00 89.12 96 VAL A O 1
ATOM 734 N N . GLY A 1 97 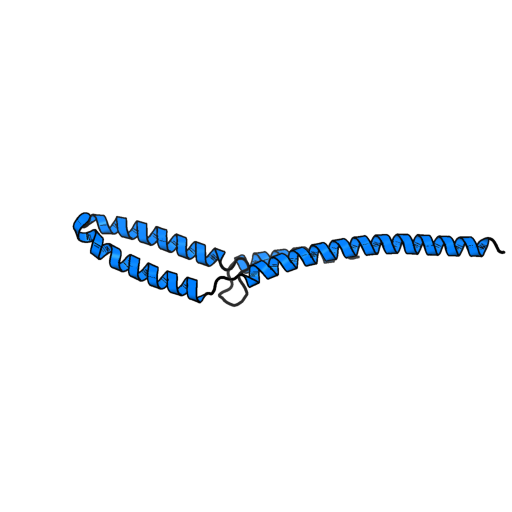? -4.443 -1.592 5.637 1.00 88.62 97 GLY A N 1
ATOM 735 C CA . GLY A 1 97 ? -3.134 -0.950 5.744 1.00 88.62 97 GLY A CA 1
ATOM 736 C C . GLY A 1 97 ? -1.980 -1.926 5.510 1.00 88.62 97 GLY A C 1
ATOM 737 O O . GLY A 1 97 ? -1.048 -1.601 4.777 1.00 88.62 97 GLY A O 1
ATOM 738 N N . HIS A 1 98 ? -2.075 -3.134 6.068 1.00 83.94 98 HIS A N 1
ATOM 739 C CA . HIS A 1 98 ? -1.074 -4.183 5.885 1.00 83.94 98 HIS A CA 1
ATOM 740 C C . HIS A 1 98 ? -1.002 -4.675 4.429 1.00 83.94 98 HIS A C 1
ATOM 742 O O . HIS A 1 98 ? 0.083 -4.979 3.943 1.00 83.94 98 HIS A O 1
ATOM 748 N N . ILE A 1 99 ? -2.131 -4.731 3.716 1.00 82.06 99 ILE A N 1
ATOM 749 C CA . ILE A 1 99 ? -2.167 -5.098 2.289 1.00 82.06 99 ILE A CA 1
ATOM 750 C C . ILE A 1 99 ? -1.508 -4.013 1.423 1.00 82.06 99 ILE A C 1
ATOM 752 O O . ILE A 1 99 ? -0.783 -4.321 0.484 1.00 82.06 99 ILE A O 1
ATOM 756 N N . ILE A 1 100 ? -1.731 -2.734 1.737 1.00 83.88 100 ILE A N 1
ATOM 757 C CA . ILE A 1 100 ? -1.167 -1.612 0.966 1.00 83.88 100 ILE A CA 1
ATOM 758 C C . ILE A 1 100 ? 0.350 -1.462 1.190 1.00 83.88 100 ILE A C 1
ATOM 760 O O . ILE A 1 100 ? 1.050 -0.944 0.320 1.00 83.88 100 ILE A O 1
ATOM 764 N N . GLU A 1 101 ? 0.864 -1.897 2.344 1.00 82.62 101 GLU A N 1
ATOM 765 C CA . GLU A 1 101 ? 2.292 -1.821 2.687 1.00 82.62 101 GLU A CA 1
ATOM 766 C C . GLU A 1 101 ? 3.176 -2.693 1.776 1.00 82.62 101 GLU A C 1
ATOM 768 O O . GLU A 1 101 ? 4.331 -2.331 1.541 1.00 82.62 101 GLU A O 1
ATOM 773 N N . ASP A 1 102 ? 2.637 -3.786 1.222 1.00 79.38 102 ASP A N 1
ATOM 774 C CA . ASP A 1 102 ? 3.340 -4.670 0.285 1.00 79.38 102 ASP A CA 1
ATOM 775 C C . ASP A 1 102 ? 2.600 -4.782 -1.067 1.00 79.38 102 ASP A C 1
ATOM 777 O O . ASP A 1 102 ? 1.865 -5.738 -1.312 1.00 79.38 102 ASP A O 1
ATOM 781 N N . PRO A 1 103 ? 2.785 -3.814 -1.987 1.00 75.31 103 PRO A N 1
ATOM 782 C CA . PRO A 1 103 ? 2.063 -3.781 -3.262 1.00 75.31 103 PRO A CA 1
ATOM 783 C C . PRO A 1 103 ? 2.525 -4.838 -4.278 1.00 75.31 103 PRO A C 1
ATOM 785 O O . PRO A 1 103 ? 1.843 -5.049 -5.280 1.00 75.31 103 PRO A O 1
ATOM 788 N N . PHE A 1 104 ? 3.691 -5.459 -4.069 1.00 74.50 104 PHE A N 1
ATOM 789 C CA . PHE A 1 104 ? 4.281 -6.430 -5.001 1.00 74.50 104 PHE A CA 1
ATOM 790 C C . PHE A 1 104 ? 4.389 -7.840 -4.427 1.00 74.50 104 PHE A C 1
ATOM 792 O O . PHE A 1 104 ? 4.762 -8.746 -5.170 1.00 74.50 104 PHE A O 1
ATOM 799 N N . ASN A 1 105 ? 4.050 -8.010 -3.147 1.00 65.62 105 ASN A N 1
ATOM 800 C CA . ASN A 1 105 ? 3.828 -9.287 -2.487 1.00 65.62 105 ASN A CA 1
ATOM 801 C C . ASN A 1 105 ? 5.009 -10.254 -2.708 1.00 65.62 105 ASN A C 1
ATOM 803 O O . ASN A 1 105 ? 4.931 -11.250 -3.429 1.00 65.62 105 ASN A O 1
ATOM 807 N N . MET A 1 106 ? 6.177 -9.891 -2.162 1.00 60.53 106 MET A N 1
ATOM 808 C CA . MET A 1 106 ? 7.427 -10.602 -2.457 1.00 60.53 106 MET A CA 1
ATOM 809 C C . MET A 1 106 ? 7.389 -12.077 -2.007 1.00 60.53 106 MET A C 1
ATOM 811 O O . MET A 1 106 ? 6.922 -12.383 -0.905 1.00 60.53 106 MET A O 1
ATOM 815 N N . PRO A 1 107 ? 7.952 -13.011 -2.802 1.00 49.69 107 PRO A N 1
ATOM 816 C CA . PRO A 1 107 ? 7.867 -14.441 -2.526 1.00 49.69 107 PRO A CA 1
ATOM 817 C C . PRO A 1 107 ? 8.625 -14.799 -1.238 1.00 49.69 107 PRO A C 1
ATOM 819 O O . PRO A 1 107 ? 9.855 -14.814 -1.191 1.00 49.69 107 PRO A O 1
ATOM 822 N N . GLY A 1 108 ? 7.869 -15.097 -0.181 1.00 54.69 108 GLY A N 1
ATOM 823 C CA . GLY A 1 108 ? 8.390 -15.438 1.150 1.00 54.69 108 GLY A CA 1
ATOM 824 C C . GLY A 1 108 ? 7.314 -15.650 2.220 1.00 54.69 108 GLY A C 1
ATOM 825 O O . GLY A 1 108 ? 7.579 -16.290 3.235 1.00 54.69 108 GLY A O 1
ATOM 826 N N . SER A 1 109 ? 6.086 -15.186 1.980 1.00 48.19 109 SER A N 1
ATOM 827 C CA . SER A 1 109 ? 4.934 -15.398 2.855 1.00 48.19 109 SER A CA 1
ATOM 828 C C . SER A 1 109 ? 3.762 -15.920 2.027 1.00 48.19 109 SER A C 1
ATOM 830 O O . SER A 1 109 ? 3.083 -15.145 1.376 1.00 48.19 109 SER A O 1
ATOM 832 N N . ASN A 1 110 ? 3.541 -17.237 2.065 1.00 47.53 110 ASN A N 1
ATOM 833 C CA . ASN A 1 110 ? 2.292 -17.919 1.703 1.00 47.53 110 ASN A CA 1
ATOM 834 C C . ASN A 1 110 ? 1.653 -17.449 0.382 1.00 47.53 110 ASN A C 1
ATOM 836 O O . ASN A 1 110 ? 0.808 -16.559 0.389 1.00 47.53 110 ASN A O 1
ATOM 840 N N . SER A 1 111 ? 2.033 -18.109 -0.716 1.00 49.16 111 SER A N 1
ATOM 841 C CA . SER A 1 111 ? 1.541 -17.947 -2.094 1.00 49.16 111 SER A CA 1
ATOM 842 C C . SER A 1 111 ? 0.103 -17.423 -2.171 1.00 49.16 111 SER A C 1
ATOM 844 O O . SER A 1 111 ? -0.858 -18.197 -2.152 1.00 49.16 111 SER A O 1
ATOM 846 N N . SER A 1 112 ? -0.041 -16.102 -2.226 1.00 55.97 112 SER A N 1
ATOM 847 C CA . SER A 1 112 ? -1.343 -15.457 -2.337 1.00 55.97 112 SER A CA 1
ATOM 848 C C . SER A 1 112 ? -1.686 -15.308 -3.822 1.00 55.97 112 SER A C 1
ATOM 850 O O . SER A 1 112 ? -0.781 -15.243 -4.658 1.00 55.97 112 SER A O 1
ATOM 852 N N . PRO A 1 113 ? -2.975 -15.281 -4.205 1.00 57.44 113 PRO A N 1
ATOM 853 C CA . PRO A 1 113 ? -3.390 -15.183 -5.607 1.00 57.44 113 PRO A CA 1
ATOM 854 C C . PRO A 1 113 ? -2.817 -13.966 -6.353 1.00 57.44 113 PRO A C 1
ATOM 856 O O . PRO A 1 113 ? -2.801 -13.971 -7.583 1.00 57.44 113 PRO A O 1
ATOM 859 N N . ASP A 1 114 ? -2.341 -12.952 -5.628 1.00 57.09 114 ASP A N 1
ATOM 860 C CA . ASP A 1 114 ? -1.811 -11.706 -6.179 1.00 57.09 114 ASP A CA 1
ATOM 861 C C . ASP A 1 114 ? -0.339 -11.779 -6.612 1.00 57.09 114 ASP A C 1
ATOM 863 O O . ASP A 1 114 ? 0.023 -11.100 -7.574 1.00 57.09 114 ASP A O 1
ATOM 867 N N . ASP A 1 115 ? 0.467 -12.698 -6.058 1.00 58.28 115 ASP A N 1
ATOM 868 C CA . ASP A 1 115 ? 1.826 -13.004 -6.557 1.00 58.28 115 ASP A CA 1
ATOM 869 C C . ASP A 1 115 ? 1.771 -13.422 -8.037 1.00 58.28 115 ASP A C 1
ATOM 871 O O . ASP A 1 115 ? 2.691 -13.207 -8.828 1.00 58.28 115 ASP A O 1
ATOM 875 N N . LEU A 1 116 ? 0.633 -13.992 -8.446 1.00 62.25 116 LEU A N 1
ATOM 876 C CA . LEU A 1 116 ? 0.385 -14.393 -9.820 1.00 62.25 116 LEU A CA 1
ATOM 877 C C . LEU A 1 116 ? 0.200 -13.194 -10.750 1.00 62.25 116 LEU A C 1
ATOM 879 O O . LEU A 1 116 ? 0.407 -13.365 -11.942 1.00 62.25 116 LEU A O 1
ATOM 883 N N . GLN A 1 117 ? -0.216 -12.012 -10.286 1.00 69.44 117 GLN A N 1
ATOM 884 C CA . GLN A 1 117 ? -0.532 -10.896 -11.186 1.00 69.44 117 GLN A CA 1
ATOM 885 C C . GLN A 1 117 ? 0.727 -10.268 -11.785 1.00 69.44 117 GLN A C 1
ATOM 887 O O . GLN A 1 117 ? 0.800 -10.085 -13.001 1.00 69.44 117 GLN A O 1
ATOM 892 N N . LEU A 1 118 ? 1.743 -10.009 -10.958 1.00 73.94 118 LEU A N 1
ATOM 893 C CA . LEU A 1 118 ? 3.026 -9.489 -11.428 1.00 73.94 118 LEU A CA 1
ATOM 894 C C . LEU A 1 118 ? 3.735 -10.523 -12.317 1.00 73.94 118 LEU A C 1
ATOM 896 O O . LEU A 1 118 ? 4.160 -10.206 -13.428 1.00 73.94 118 LEU A O 1
ATOM 900 N N . GLU A 1 119 ? 3.769 -11.781 -11.869 1.00 77.12 119 GLU A N 1
ATOM 901 C CA . GLU A 1 119 ? 4.333 -12.910 -12.615 1.00 77.12 119 GLU A CA 1
ATOM 902 C C . GLU A 1 119 ? 3.617 -13.121 -13.964 1.00 77.12 119 GLU A C 1
ATOM 904 O O . GLU A 1 119 ? 4.263 -13.369 -14.982 1.00 77.12 119 GLU A O 1
ATOM 909 N N . ARG A 1 120 ? 2.282 -12.987 -14.009 1.00 76.94 120 ARG A N 1
ATOM 910 C CA . ARG A 1 120 ? 1.486 -13.057 -15.249 1.00 76.94 120 ARG A CA 1
ATOM 911 C C . ARG A 1 120 ? 1.773 -11.888 -16.176 1.00 76.94 120 ARG A C 1
ATOM 913 O O . ARG A 1 120 ? 1.910 -12.125 -17.369 1.00 76.94 120 ARG A O 1
ATOM 920 N N . SER A 1 121 ? 1.893 -10.666 -15.660 1.00 81.88 121 SER A N 1
ATOM 921 C CA . SER A 1 121 ? 2.246 -9.500 -16.479 1.00 81.88 121 SER A CA 1
ATOM 922 C C . SER A 1 121 ? 3.634 -9.644 -17.098 1.00 81.88 121 SER A C 1
ATOM 924 O O . SER A 1 121 ? 3.786 -9.448 -18.301 1.00 81.88 121 SER A O 1
ATOM 926 N N . PHE A 1 122 ? 4.641 -10.057 -16.320 1.00 83.12 122 PHE A N 1
ATOM 927 C CA . PHE A 1 122 ? 5.978 -10.322 -16.860 1.00 83.12 122 PHE A CA 1
ATOM 928 C C . PHE A 1 122 ? 5.976 -11.478 -17.859 1.00 83.12 122 PHE A C 1
ATOM 930 O O . PHE A 1 122 ? 6.639 -11.403 -18.893 1.00 83.12 122 PHE A O 1
ATOM 937 N N . ARG A 1 123 ? 5.211 -12.539 -17.585 1.00 84.31 123 ARG A N 1
ATOM 938 C CA . ARG A 1 123 ? 5.057 -13.669 -18.503 1.00 84.31 123 ARG A CA 1
ATOM 939 C C . ARG A 1 123 ? 4.393 -13.260 -19.815 1.00 84.31 123 ARG A C 1
ATOM 941 O O . ARG A 1 123 ? 4.912 -13.643 -20.855 1.00 84.31 123 ARG A O 1
ATOM 948 N N . GLY A 1 124 ? 3.320 -12.474 -19.761 1.00 86.94 124 GLY A N 1
ATOM 949 C CA . GLY A 1 124 ? 2.633 -11.953 -20.942 1.00 86.94 124 GLY A CA 1
ATOM 950 C C . GLY A 1 124 ? 3.546 -11.049 -21.762 1.00 86.94 124 GLY A C 1
ATOM 951 O O . GLY A 1 124 ? 3.706 -11.263 -22.953 1.00 86.94 124 GLY A O 1
ATOM 952 N N . MET A 1 125 ? 4.267 -10.131 -21.111 1.00 85.31 125 MET A N 1
ATOM 953 C CA . MET A 1 12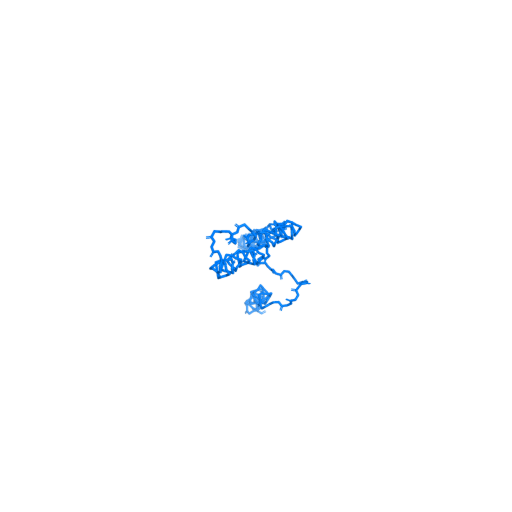5 ? 5.263 -9.292 -21.786 1.00 85.31 125 MET A CA 1
ATOM 954 C C . MET A 1 125 ? 6.365 -10.129 -22.451 1.00 85.31 125 MET A C 1
ATOM 956 O O . MET A 1 125 ? 6.790 -9.837 -23.564 1.00 85.31 125 MET A O 1
ATOM 960 N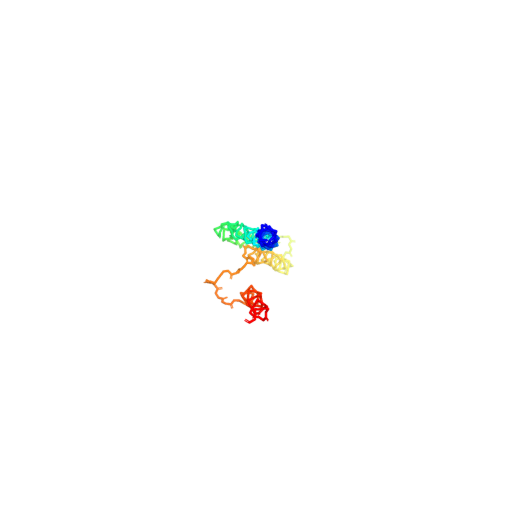 N . ARG A 1 126 ? 6.826 -11.195 -21.787 1.00 87.88 126 ARG A N 1
ATOM 961 C CA . ARG A 1 126 ? 7.803 -12.131 -22.351 1.00 87.88 126 ARG A CA 1
ATOM 962 C C . ARG A 1 126 ? 7.237 -12.862 -23.571 1.00 87.88 126 ARG A C 1
ATOM 964 O O . ARG A 1 126 ? 7.946 -12.994 -24.561 1.00 87.88 126 ARG A O 1
ATOM 971 N N . GLU A 1 127 ? 6.002 -13.346 -23.493 1.00 90.06 127 GLU A N 1
ATOM 972 C CA . GLU A 1 127 ? 5.313 -14.023 -24.598 1.00 90.06 127 GLU A CA 1
ATOM 973 C C . GLU A 1 127 ? 5.124 -13.080 -25.794 1.00 90.06 127 GLU A C 1
ATOM 975 O O . GLU A 1 127 ? 5.527 -13.444 -26.896 1.00 90.06 127 GLU A O 1
ATOM 980 N N . ASP A 1 128 ? 4.677 -11.842 -25.566 1.00 88.00 128 ASP A N 1
ATOM 981 C CA . ASP A 1 128 ? 4.553 -10.802 -26.597 1.00 88.00 128 ASP A CA 1
ATOM 982 C C . ASP A 1 128 ? 5.895 -10.499 -27.286 1.00 88.00 128 ASP A C 1
ATOM 984 O O . ASP A 1 128 ? 5.952 -10.278 -28.497 1.00 88.00 128 ASP A O 1
ATOM 988 N N . ILE A 1 129 ? 6.996 -10.473 -26.525 1.00 86.50 129 ILE A N 1
ATOM 989 C CA . ILE A 1 129 ? 8.344 -10.277 -27.076 1.00 86.50 129 ILE A CA 1
ATOM 990 C C . ILE A 1 129 ? 8.752 -11.475 -27.939 1.00 86.50 129 ILE A C 1
ATOM 992 O O . ILE A 1 129 ? 9.272 -11.276 -29.036 1.00 86.50 129 ILE A O 1
ATOM 996 N N . PHE A 1 130 ? 8.522 -12.705 -27.467 1.00 88.38 130 PHE A N 1
ATOM 997 C CA . PHE A 1 130 ? 8.851 -13.913 -28.229 1.00 88.38 130 PHE A CA 1
ATOM 998 C C . PHE A 1 130 ? 8.007 -14.051 -29.496 1.00 88.38 130 PHE A C 1
ATOM 1000 O O . PHE A 1 130 ? 8.538 -14.485 -30.510 1.00 88.38 130 PHE A O 1
ATOM 1007 N N . GLU A 1 131 ? 6.734 -13.659 -29.467 1.00 92.69 131 GLU A N 1
ATOM 1008 C CA . GLU A 1 131 ? 5.854 -13.693 -30.640 1.00 92.69 131 GLU A CA 1
ATOM 1009 C C . GLU A 1 131 ? 6.265 -12.666 -31.707 1.00 92.69 131 GLU A C 1
ATOM 1011 O O . GLU A 1 131 ? 6.082 -12.888 -32.902 1.00 92.69 131 GLU A O 1
ATOM 1016 N N . ARG A 1 132 ? 6.848 -11.538 -31.287 1.00 86.25 132 ARG A N 1
ATOM 1017 C CA . ARG A 1 132 ? 7.328 -10.485 -32.192 1.00 86.25 132 ARG A CA 1
ATOM 1018 C C . ARG A 1 132 ? 8.747 -10.710 -32.714 1.00 86.25 132 ARG A C 1
ATOM 1020 O O . ARG A 1 132 ? 9.154 -9.987 -33.626 1.00 86.25 132 ARG A O 1
ATOM 1027 N N . LEU A 1 133 ? 9.505 -11.654 -32.151 1.00 75.56 133 LEU A N 1
ATOM 1028 C CA . LEU A 1 133 ? 10.810 -12.038 -32.687 1.00 75.56 133 LEU A CA 1
ATOM 1029 C C . LEU A 1 133 ? 10.635 -13.055 -33.836 1.00 75.56 133 LEU A C 1
ATOM 1031 O O . LEU A 1 133 ? 9.843 -13.983 -33.692 1.00 75.56 133 LEU A O 1
ATOM 1035 N N . PRO A 1 134 ? 11.352 -12.889 -34.964 1.00 66.94 134 PRO A N 1
ATOM 1036 C CA . PRO A 1 134 ? 11.315 -13.824 -36.091 1.00 66.94 134 PRO A CA 1
ATOM 1037 C C . PRO A 1 134 ? 11.968 -15.179 -35.787 1.00 66.94 134 PRO A C 1
ATOM 1039 O O . PRO A 1 134 ? 12.910 -15.224 -34.959 1.00 66.94 134 PRO A O 1
#

Organism: NCBI:txid464990

pLDDT: mean 83.26, std 12.55, range [47.53, 95.5]

Secondary structure (DSSP, 8-state):
--SHHHHHHHHHHHHHHHHHHHHHHHHHHHHHHHHHHHHHHHHHHTPPPHHHHHHHHHHHHHHHHHHHHHHHHHHGGGHHHHHHHHHHHHHHHHHHHHHHH-SS--TTS---TTHHHHHHHHHHHHHHHHHH--

Sequence (134 aa):
RAEEGGGDAVAVAVLQSELTSQRMLVDGQVTELLTAIGAAERIVRTTVPSSYSRHTSRFLSIWCFTLPLVLVETLGYRMIPAVAALCWALFTIEEVGHIIEDPFNMPGSNSSPDDLQLERSFRGMREDIFERLP

Radius of gyration: 30.14 Å; chains: 1; bounding box: 62×27×95 Å

Foldseek 3Di:
DVVVVVVVVVVVVVVVVVVVVVVVVVVVVVVVVVVVVVVVVVLVVPQDPVVVLVVVVVVLVVVLVCVCVVCCVPQPPNVPVVSVVVNVVVVVVSVVVVCSSCVQPDPDPDDDPNVVVVVVVVVVVVVVVVVPDD

InterPro domains:
  IPR044669 Voltage-dependent anion channel-forming protein YneE/VCCN1/2-like [PF25539] (20-126)
  IPR044669 Voltage-dependent anion channel-forming protein YneE/VCCN1/2-like [PTHR33281] (21-129)